Protein AF-A0A3M0CW73-F1 (afdb_monomer)

Organism: NCBI:txid660522

pLDDT: mean 91.77, std 7.09, range [57.19, 98.19]

InterPro domains:
  IPR001763 Rhodanese-like domain [PF00581] (6-103)
  IPR001763 Rhodanese-like domain [PS50206] (16-111)
  IPR001763 Rhodanese-like domain [SM00450] (4-108)
  IPR036873 Rhodanese-like domain superfamily [G3DSA:3.40.250.10] (1-110)
  IPR036873 Rhodanese-like domain superfamily [SSF52821] (3-107)
  IPR050229 Thiosulfate sulfurtransferase GlpE [PTHR43031] (3-105)

Nearest PDB structures (foldseek):
  3gk5-assembly1_A  TM=8.693E-01  e=4.507E-06  Thermoplasma volcanium GSS1
  3ict-assembly1_A  TM=8.781E-01  e=1.768E-05  Bacillus anthracis str. Ames
  8a56-assembly1_A  TM=8.829E-01  e=4.397E-05  Enterococcus faecalis
  8a56-assembly1_B  TM=8.706E-01  e=4.120E-05  Enterococcus faecalis
  2hhg-assembly1_A  TM=7.522E-01  e=2.448E-05  Rhodopseudomonas palustris CGA009

Secondary structure (DSSP, 8-state):
--EE-HHHHHHHHHHSSSSEEEEE-S-HHHHHHS--TT-EE---HHHHHH-GGGGGGGGSSS-TTSEEEEE-SSSHHHHHHHHHHHHTT--EEEETTHHHHHTT--EEEEE---SSSEEEEEEEGGGTEEEEEEE---

Solvent-accessible surface area (backbone atoms only — not comparable to full-atom values): 7759 Å² total; per-residue (Å²): 135,63,65,40,53,40,64,57,52,58,48,45,73,71,73,46,96,67,55,65,42,40,39,31,28,39,51,64,68,58,45,74,75,58,66,66,90,88,49,46,78,50,68,41,44,68,38,50,72,75,43,51,83,66,39,54,76,80,64,66,90,62,73,76,90,28,44,33,35,21,26,22,65,62,23,61,70,15,41,58,53,24,53,54,40,40,77,73,70,40,52,50,24,21,29,42,42,10,49,61,32,33,47,68,33,74,44,75,44,81,49,93,68,98,59,91,53,47,42,35,37,38,36,25,74,48,68,77,43,76,48,75,48,80,47,62,96,124

Mean predicted aligned error: 4.64 Å

Radius of gyration: 17.72 Å; Cα contacts (8 Å, |Δi|>4): 264; chains: 1; bounding box: 47×28×56 Å

Foldseek 3Di:
DAEDALQRVVVCVVPPPDQEEEEEQDDPVVVVVDDQPRHDYQPCQVCLVPPLVVCLVSVPPDDQRHEYEYAYQQQPSSVSVQVSCVVVVHRYHYYHGGLVRLQPDKDKDWDDDDDQFTKIWIDSSSVRDIDIDTGHPD

Sequence (138 aa):
MSEIAPDELSRRLQTDGNDVLVLDIRHREDFENWHIPGSTNVDVYDRLVNEPATAKESLTELPKQKEIVTVCTEGVVSQTATDVLREMGYDAATLEDGMSGWSRVHRHAAVPVDIDGQLIQVARPGKGCLSHILVSDG

Structure (mmCIF, N/CA/C/O backbone):
data_AF-A0A3M0CW73-F1
#
_entry.id   AF-A0A3M0CW73-F1
#
loop_
_atom_site.group_PDB
_atom_site.id
_atom_site.type_symbol
_atom_site.label_atom_id
_atom_site.label_alt_id
_atom_site.label_comp_id
_atom_site.label_asym_id
_atom_site.label_entity_id
_atom_site.label_seq_id
_atom_site.pdbx_PDB_ins_code
_atom_site.Cartn_x
_atom_site.Cartn_y
_atom_site.Cartn_z
_atom_site.occupancy
_at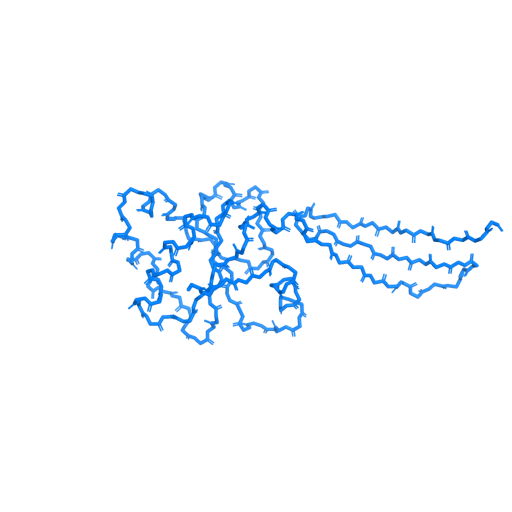om_site.B_iso_or_equiv
_atom_site.auth_seq_id
_atom_site.auth_comp_id
_atom_site.auth_asym_id
_atom_site.auth_atom_id
_atom_site.pdbx_PDB_model_num
ATOM 1 N N . MET A 1 1 ? -1.910 -15.218 10.810 1.00 59.09 1 MET A N 1
ATOM 2 C CA . MET A 1 1 ? -1.761 -13.840 10.308 1.00 59.09 1 MET A CA 1
ATOM 3 C C . MET A 1 1 ? -1.561 -13.949 8.808 1.00 59.09 1 MET A C 1
ATOM 5 O O . MET A 1 1 ? -0.655 -14.667 8.414 1.00 59.09 1 MET A O 1
ATOM 9 N N . SER A 1 2 ? -2.462 -13.399 7.988 1.00 87.00 2 SER A N 1
ATOM 10 C CA . SER A 1 2 ? -2.224 -13.314 6.537 1.00 87.00 2 SER A CA 1
ATOM 11 C C . SER A 1 2 ? -1.505 -11.997 6.225 1.00 87.00 2 SER A C 1
ATOM 13 O O . SER A 1 2 ? -1.923 -10.934 6.701 1.00 87.00 2 SER A O 1
ATOM 15 N N . GLU A 1 3 ? -0.397 -12.126 5.505 1.00 95.19 3 GLU A N 1
ATOM 16 C CA . GLU A 1 3 ? 0.468 -11.063 5.002 1.00 95.19 3 GLU A CA 1
ATOM 17 C C . GLU A 1 3 ? 0.552 -11.197 3.480 1.00 95.19 3 GLU A C 1
ATOM 19 O O . GLU A 1 3 ? 0.388 -12.293 2.935 1.00 95.19 3 GLU A O 1
ATOM 24 N N . ILE A 1 4 ? 0.808 -10.084 2.798 1.00 96.25 4 ILE A N 1
ATOM 25 C CA . ILE A 1 4 ? 1.035 -10.035 1.355 1.00 96.25 4 ILE A CA 1
ATOM 26 C C . ILE A 1 4 ? 2.405 -9.418 1.079 1.00 96.25 4 ILE A C 1
ATOM 28 O O . ILE A 1 4 ? 2.733 -8.348 1.593 1.00 96.25 4 ILE A O 1
ATOM 32 N N . ALA A 1 5 ? 3.201 -10.089 0.247 1.00 96.81 5 ALA A N 1
ATOM 33 C CA . ALA A 1 5 ? 4.510 -9.590 -0.156 1.00 96.81 5 ALA A CA 1
ATOM 34 C C . ALA A 1 5 ? 4.370 -8.345 -1.063 1.00 96.81 5 ALA A C 1
ATOM 36 O O . ALA A 1 5 ? 3.450 -8.290 -1.890 1.00 96.81 5 ALA A O 1
ATOM 37 N N . PRO A 1 6 ? 5.300 -7.372 -1.0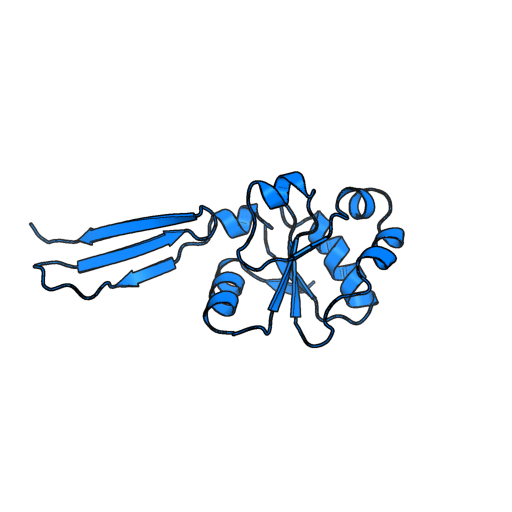17 1.00 96.19 6 PRO A N 1
ATOM 38 C CA . PRO A 1 6 ? 5.221 -6.166 -1.844 1.00 96.19 6 PRO A CA 1
ATOM 39 C C . PRO A 1 6 ? 5.166 -6.431 -3.353 1.00 96.19 6 PRO A C 1
ATOM 41 O O . PRO A 1 6 ? 4.418 -5.766 -4.073 1.00 96.19 6 PRO A O 1
ATOM 44 N N . ASP A 1 7 ? 5.910 -7.426 -3.838 1.00 93.75 7 ASP A N 1
ATOM 45 C CA . ASP A 1 7 ? 5.905 -7.800 -5.256 1.00 93.75 7 ASP A CA 1
ATOM 46 C C . ASP A 1 7 ? 4.592 -8.472 -5.684 1.00 93.75 7 ASP A C 1
ATOM 48 O O . ASP A 1 7 ? 4.161 -8.314 -6.828 1.00 93.75 7 ASP A O 1
ATOM 52 N N . GLU A 1 8 ? 3.931 -9.190 -4.770 1.00 94.19 8 GLU A N 1
ATOM 53 C CA . GLU A 1 8 ? 2.600 -9.761 -4.997 1.00 94.19 8 GLU A CA 1
ATOM 54 C C . GLU A 1 8 ? 1.555 -8.649 -5.104 1.00 94.19 8 GLU A C 1
ATOM 56 O O . GLU A 1 8 ? 0.838 -8.578 -6.104 1.00 94.19 8 GLU A O 1
ATOM 61 N N . LEU A 1 9 ? 1.530 -7.724 -4.136 1.00 94.50 9 LEU A N 1
ATOM 62 C CA . LEU A 1 9 ? 0.633 -6.567 -4.170 1.00 94.50 9 LEU A CA 1
ATOM 63 C C . LEU A 1 9 ? 0.846 -5.737 -5.445 1.00 94.50 9 LEU A C 1
ATOM 65 O O . LEU A 1 9 ? -0.109 -5.377 -6.129 1.00 94.50 9 LEU A O 1
ATOM 69 N N . SER A 1 10 ? 2.104 -5.473 -5.807 1.00 93.00 10 SER A N 1
ATOM 70 C CA . SER A 1 10 ? 2.469 -4.740 -7.026 1.00 93.00 10 SER A CA 1
ATOM 71 C C . SER A 1 10 ? 1.944 -5.401 -8.302 1.00 93.00 10 SER A C 1
ATOM 73 O O . SER A 1 10 ? 1.584 -4.706 -9.259 1.00 93.00 10 SER A O 1
ATOM 75 N N . ARG A 1 11 ? 1.897 -6.738 -8.338 1.00 90.75 11 ARG A N 1
ATOM 76 C CA . ARG A 1 11 ? 1.348 -7.491 -9.469 1.00 90.75 11 ARG A CA 1
ATOM 77 C C . ARG A 1 11 ? -0.171 -7.380 -9.520 1.00 90.75 11 ARG A C 1
ATOM 79 O O . ARG A 1 11 ? -0.686 -7.007 -10.570 1.00 90.75 11 ARG A O 1
ATOM 86 N N . ARG A 1 12 ? -0.856 -7.599 -8.392 1.00 91.06 12 ARG A N 1
ATOM 87 C CA . ARG A 1 12 ? -2.322 -7.475 -8.296 1.00 91.06 12 ARG A CA 1
ATOM 88 C C . ARG A 1 12 ? -2.805 -6.084 -8.691 1.00 91.06 12 ARG A C 1
ATOM 90 O O . ARG A 1 12 ? -3.712 -5.961 -9.498 1.00 91.06 12 ARG A O 1
ATOM 97 N N . LEU A 1 13 ? -2.124 -5.027 -8.242 1.00 90.00 13 LEU A N 1
ATOM 98 C CA . LEU A 1 13 ? -2.457 -3.646 -8.622 1.00 90.00 13 LEU A CA 1
ATOM 99 C C . LEU A 1 13 ? -2.287 -3.346 -10.127 1.00 90.00 13 LEU A C 1
ATOM 101 O O . LEU A 1 13 ? -2.763 -2.315 -10.596 1.00 90.00 13 LEU A O 1
ATOM 105 N N . GLN A 1 14 ? -1.592 -4.199 -10.890 1.00 85.19 14 GLN A N 1
ATOM 106 C CA . GLN A 1 14 ? -1.466 -4.067 -12.348 1.00 85.19 14 GLN A CA 1
ATOM 107 C C . GLN A 1 14 ? -2.469 -4.913 -13.126 1.00 85.19 14 GLN A C 1
ATOM 109 O O . GLN A 1 14 ? -2.878 -4.502 -14.210 1.00 85.19 14 GLN A O 1
ATOM 114 N N . THR A 1 15 ? -2.798 -6.105 -12.628 1.00 79.31 15 THR A N 1
ATOM 115 C CA . THR A 1 15 ? -3.645 -7.070 -13.341 1.00 79.31 15 THR A CA 1
ATOM 116 C C . THR A 1 15 ? -5.108 -6.961 -12.945 1.00 79.31 15 THR A C 1
ATOM 118 O O . THR A 1 15 ? -5.983 -7.120 -13.796 1.00 79.31 15 THR A O 1
ATOM 121 N N . ASP A 1 16 ? -5.371 -6.651 -11.678 1.00 64.94 16 ASP A N 1
ATOM 122 C CA . ASP A 1 16 ? -6.688 -6.781 -11.076 1.00 64.94 16 ASP A CA 1
ATOM 123 C C . ASP A 1 16 ? -7.295 -5.387 -10.960 1.00 64.94 16 ASP A C 1
ATOM 125 O O . ASP A 1 16 ? -6.963 -4.575 -10.094 1.00 64.94 16 ASP A O 1
ATOM 129 N N . GLY A 1 17 ? -8.180 -5.081 -11.906 1.00 57.19 17 GLY A N 1
ATOM 130 C CA . GLY A 1 17 ? -8.806 -3.775 -12.074 1.00 57.19 17 GLY A CA 1
ATOM 131 C C . GLY A 1 17 ? -9.874 -3.440 -11.032 1.00 57.19 17 GLY A C 1
ATOM 132 O O . GLY A 1 17 ? -10.946 -3.016 -11.458 1.00 57.19 17 GLY A O 1
ATOM 133 N N . ASN A 1 18 ? -9.585 -3.626 -9.730 1.00 65.06 18 ASN A N 1
ATOM 134 C CA . ASN A 1 18 ? -10.235 -3.055 -8.527 1.00 65.06 18 ASN A CA 1
ATOM 135 C C . ASN A 1 18 ? -10.462 -4.025 -7.344 1.00 65.06 18 ASN A C 1
ATOM 137 O O . ASN A 1 18 ? -11.120 -3.609 -6.390 1.00 65.06 18 ASN A O 1
ATOM 141 N N . ASP A 1 19 ? -9.942 -5.254 -7.335 1.00 84.94 19 ASP A N 1
ATOM 142 C CA . ASP A 1 19 ? -10.310 -6.246 -6.298 1.00 84.94 19 ASP A CA 1
ATOM 143 C C . ASP A 1 19 ? -9.594 -6.070 -4.947 1.00 84.94 19 ASP A C 1
ATOM 145 O O . ASP A 1 19 ? -10.042 -6.599 -3.929 1.00 84.94 19 ASP A O 1
ATOM 149 N N . VAL A 1 20 ? -8.528 -5.266 -4.914 1.00 92.12 20 VAL A N 1
ATOM 150 C CA . VAL A 1 20 ? -7.776 -4.946 -3.694 1.00 92.12 20 VAL A CA 1
ATOM 151 C C . VAL A 1 20 ? -7.977 -3.479 -3.319 1.00 92.12 20 VAL A C 1
ATOM 153 O O . VAL A 1 20 ? -7.888 -2.587 -4.166 1.00 92.12 20 VAL A O 1
ATOM 156 N N . LEU A 1 21 ? -8.223 -3.216 -2.036 1.00 94.44 21 LEU A N 1
ATOM 157 C CA . LEU A 1 21 ? -8.136 -1.887 -1.437 1.00 94.44 21 LEU A CA 1
ATOM 158 C C . LEU A 1 21 ? -6.862 -1.798 -0.598 1.00 94.44 21 LEU A C 1
ATOM 160 O O . LEU A 1 21 ? -6.730 -2.496 0.400 1.00 94.44 21 LEU A O 1
ATOM 164 N N . VAL A 1 22 ? -5.956 -0.888 -0.948 1.00 96.44 22 VAL A N 1
ATOM 165 C CA . VAL A 1 22 ? -4.803 -0.576 -0.096 1.00 96.44 22 VAL A CA 1
ATOM 166 C C . VAL A 1 22 ? -5.196 0.519 0.892 1.00 96.44 22 VAL A C 1
ATOM 168 O O . VAL A 1 22 ? -5.516 1.635 0.479 1.00 96.44 22 VAL A O 1
ATOM 171 N N . LEU A 1 23 ? -5.176 0.203 2.185 1.00 97.38 23 LEU A N 1
ATOM 172 C CA . LEU A 1 23 ? -5.533 1.102 3.279 1.00 97.38 23 LEU A CA 1
ATOM 173 C C . LEU A 1 23 ? -4.274 1.560 4.025 1.00 97.38 23 LEU A C 1
ATOM 175 O O . LEU A 1 23 ? -3.695 0.807 4.809 1.00 97.38 23 LEU A O 1
ATOM 179 N N . ASP A 1 24 ? -3.855 2.800 3.790 1.00 98.12 24 ASP A N 1
ATOM 180 C CA . ASP A 1 24 ? -2.712 3.403 4.473 1.00 98.12 24 ASP A CA 1
ATOM 181 C C . ASP A 1 24 ? -3.160 4.052 5.780 1.00 98.12 24 ASP A C 1
ATOM 183 O O . ASP A 1 24 ? -3.922 5.021 5.775 1.00 98.12 24 ASP A O 1
ATOM 187 N N . ILE A 1 25 ? -2.694 3.495 6.897 1.00 97.56 25 ILE A N 1
ATOM 188 C CA . ILE A 1 25 ? -3.088 3.928 8.240 1.00 97.56 25 ILE A CA 1
ATOM 189 C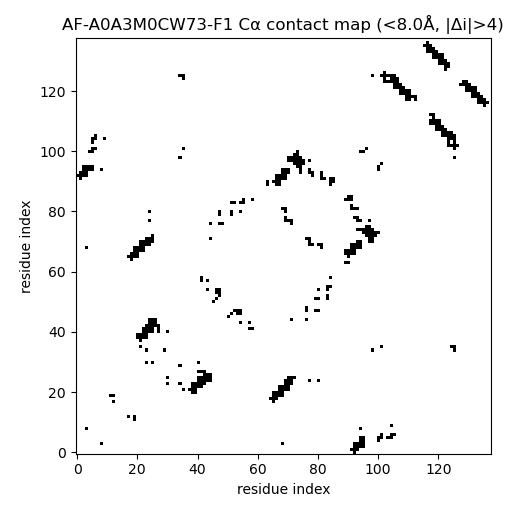 C . ILE A 1 25 ? -2.159 4.986 8.842 1.00 97.56 25 ILE A C 1
ATOM 191 O O . ILE A 1 25 ? -2.381 5.397 9.981 1.00 97.56 25 ILE A O 1
ATOM 195 N N . ARG A 1 26 ? -1.090 5.372 8.128 1.00 98.00 26 ARG A N 1
ATOM 196 C CA . ARG A 1 26 ? -0.117 6.366 8.601 1.00 98.00 26 ARG A CA 1
ATOM 197 C C . ARG A 1 26 ? -0.745 7.749 8.700 1.00 98.00 26 ARG A C 1
ATOM 199 O O . ARG A 1 26 ? -1.835 8.004 8.176 1.00 98.00 26 ARG A O 1
ATOM 206 N N . HIS A 1 27 ? 0.010 8.651 9.319 1.00 97.75 27 HIS A N 1
ATOM 207 C CA . HIS A 1 27 ? -0.330 10.058 9.344 1.00 97.75 27 HIS A CA 1
ATOM 208 C C . HIS A 1 27 ? -0.571 10.606 7.943 1.00 97.75 27 HIS A C 1
ATOM 210 O O . HIS A 1 27 ? 0.136 10.260 6.991 1.00 97.75 27 HIS A O 1
ATOM 216 N N . ARG A 1 28 ? -1.551 11.504 7.826 1.00 97.25 28 ARG A N 1
ATOM 217 C CA . ARG A 1 28 ? -1.881 12.150 6.549 1.00 97.25 28 ARG A CA 1
ATOM 218 C C . ARG A 1 28 ? -0.659 12.785 5.880 1.00 97.25 28 ARG A C 1
ATOM 220 O O . ARG A 1 28 ? -0.507 12.660 4.671 1.00 97.25 28 ARG A O 1
ATOM 227 N N . GLU A 1 29 ? 0.221 13.413 6.655 1.00 97.38 29 GLU A N 1
ATOM 228 C CA . GLU A 1 29 ? 1.453 14.024 6.142 1.00 97.38 29 GLU A CA 1
ATOM 229 C C . GLU A 1 29 ? 2.383 12.986 5.489 1.00 97.38 29 GLU A C 1
ATOM 231 O O . GLU A 1 29 ? 2.864 13.191 4.375 1.00 97.38 29 GLU A O 1
ATOM 236 N N . ASP A 1 30 ? 2.581 11.828 6.126 1.00 96.88 30 ASP A N 1
ATOM 237 C CA . ASP A 1 30 ? 3.401 10.741 5.579 1.00 96.88 30 ASP A CA 1
ATOM 238 C C . ASP A 1 30 ? 2.813 10.170 4.285 1.00 96.88 30 ASP A C 1
ATOM 240 O O . ASP A 1 30 ? 3.551 9.812 3.361 1.00 96.88 30 ASP A O 1
ATOM 244 N N . PHE A 1 31 ? 1.484 10.079 4.220 1.00 97.12 31 PHE A N 1
ATOM 245 C CA . PHE A 1 31 ? 0.763 9.648 3.030 1.00 97.12 31 PHE A CA 1
ATOM 246 C C . PHE A 1 31 ? 0.896 10.656 1.882 1.00 97.12 31 PHE A C 1
ATOM 248 O O . PHE A 1 31 ? 1.199 10.274 0.750 1.00 97.12 31 PHE A O 1
ATOM 255 N N . GLU A 1 32 ? 0.689 11.943 2.162 1.00 95.81 32 GLU A N 1
ATOM 256 C CA . GLU A 1 32 ? 0.781 13.025 1.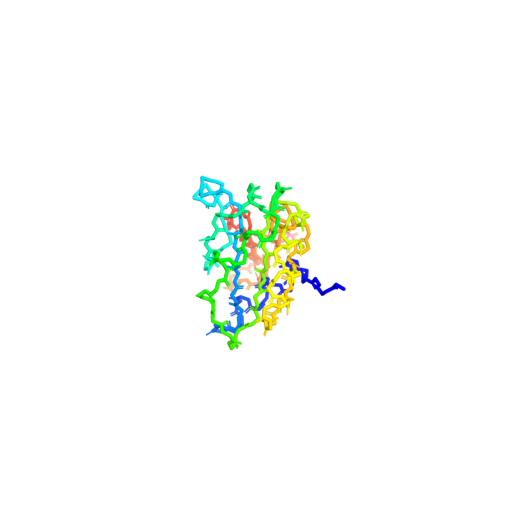176 1.00 95.81 32 GLU A CA 1
ATOM 257 C C . GLU A 1 32 ? 2.198 13.163 0.615 1.00 95.81 32 GLU A C 1
ATOM 259 O O . GLU A 1 32 ? 2.363 13.375 -0.587 1.00 95.81 32 GLU A O 1
ATOM 264 N N . ASN A 1 33 ? 3.214 12.953 1.455 1.00 94.31 33 ASN A N 1
ATOM 265 C CA . ASN A 1 33 ? 4.608 12.932 1.030 1.00 94.31 33 ASN A CA 1
ATOM 266 C C . ASN A 1 33 ? 4.891 11.796 0.036 1.00 94.31 33 ASN A C 1
ATOM 268 O O . ASN A 1 33 ? 5.541 12.018 -0.988 1.00 94.31 33 ASN A O 1
ATOM 272 N N . TRP A 1 34 ? 4.432 10.574 0.331 1.00 94.19 34 TRP A N 1
ATOM 273 C CA . TRP A 1 34 ? 4.589 9.422 -0.557 1.00 94.19 34 TRP A CA 1
ATOM 274 C C . TRP A 1 34 ? 3.706 8.239 -0.130 1.00 94.19 34 TRP A C 1
ATOM 276 O O . TRP A 1 34 ? 3.747 7.791 1.017 1.00 94.19 34 TRP A O 1
ATOM 286 N N . HIS A 1 35 ? 2.964 7.671 -1.083 1.00 95.81 35 HIS A N 1
ATOM 287 C CA . HIS A 1 35 ? 2.051 6.548 -0.862 1.00 95.81 35 HIS A CA 1
ATOM 288 C C . HIS A 1 35 ? 2.034 5.566 -2.044 1.00 95.81 35 HIS A C 1
ATOM 290 O O . HIS A 1 35 ? 2.586 5.818 -3.120 1.00 95.81 35 HIS A O 1
ATOM 296 N N . ILE A 1 36 ? 1.402 4.410 -1.827 1.00 95.19 36 ILE A N 1
ATOM 297 C CA . ILE A 1 36 ? 1.126 3.415 -2.869 1.00 95.19 36 ILE A CA 1
ATOM 298 C C . ILE A 1 36 ? 0.073 3.988 -3.832 1.00 95.19 36 ILE A C 1
ATOM 300 O O . ILE A 1 36 ? -0.997 4.376 -3.376 1.00 95.19 36 ILE A O 1
ATOM 304 N N . PRO A 1 37 ? 0.306 4.040 -5.156 1.00 90.62 37 PRO A N 1
ATOM 305 C CA . PRO A 1 37 ? -0.687 4.572 -6.087 1.00 90.62 37 PRO A CA 1
ATOM 306 C C . PRO A 1 37 ? -2.048 3.872 -5.963 1.00 90.62 37 PRO A C 1
ATOM 308 O O . PRO A 1 37 ? -2.121 2.646 -6.015 1.00 90.62 37 PRO A O 1
ATOM 311 N N . GLY A 1 38 ? -3.118 4.658 -5.818 1.00 90.62 38 GLY A N 1
ATOM 312 C CA . GLY A 1 38 ? -4.484 4.147 -5.660 1.00 90.62 38 GLY A CA 1
ATOM 313 C C . GLY A 1 38 ? -4.858 3.718 -4.236 1.00 90.62 38 GLY A C 1
ATOM 314 O O . GLY A 1 38 ? -5.974 3.239 -4.037 1.00 90.62 38 GLY A O 1
ATOM 315 N N . SER A 1 39 ? -3.974 3.889 -3.245 1.00 94.69 39 SER A N 1
ATOM 316 C CA . SER A 1 39 ? -4.322 3.644 -1.844 1.00 94.69 39 SER A CA 1
ATOM 317 C C . SER A 1 39 ? -5.228 4.733 -1.264 1.00 94.69 39 SER A C 1
ATOM 319 O O . SER A 1 39 ? -5.288 5.865 -1.745 1.00 94.69 39 SER A O 1
ATOM 321 N N . THR A 1 40 ? -5.958 4.371 -0.212 1.00 95.31 40 THR A N 1
ATOM 322 C CA . THR A 1 40 ? -6.799 5.276 0.578 1.00 95.31 40 THR A CA 1
ATOM 323 C C . THR A 1 40 ? -6.158 5.484 1.942 1.00 95.31 40 THR A C 1
ATOM 325 O O . THR A 1 40 ? -5.797 4.510 2.600 1.00 95.31 40 THR A O 1
ATOM 328 N N . ASN A 1 41 ? -6.033 6.738 2.379 1.00 97.19 41 ASN A N 1
ATOM 329 C CA . ASN A 1 41 ? -5.543 7.053 3.718 1.00 97.19 41 ASN A CA 1
ATOM 330 C C . ASN A 1 41 ? -6.684 7.134 4.730 1.00 97.19 41 ASN A C 1
ATOM 332 O O . ASN A 1 41 ? -7.639 7.888 4.535 1.00 97.19 41 ASN A O 1
ATOM 336 N N . VAL A 1 42 ? -6.530 6.413 5.835 1.00 96.06 42 VAL A N 1
ATOM 337 C CA . VAL A 1 42 ? -7.340 6.566 7.043 1.00 96.06 42 VAL A CA 1
ATOM 338 C C . VAL A 1 42 ? -6.370 6.712 8.204 1.00 96.06 42 VAL A C 1
ATOM 340 O O . VAL A 1 42 ? -5.852 5.726 8.711 1.00 96.06 42 VAL A O 1
ATOM 343 N N . ASP A 1 43 ? -6.096 7.953 8.595 1.00 95.56 43 ASP A N 1
ATOM 344 C CA . ASP A 1 43 ? -5.146 8.268 9.663 1.00 95.56 43 ASP A CA 1
ATOM 345 C C . ASP A 1 43 ? -5.679 7.794 11.024 1.00 95.56 43 ASP A C 1
ATOM 347 O O . ASP A 1 43 ? -6.527 8.430 11.658 1.00 95.56 43 ASP A O 1
ATOM 351 N N . VAL A 1 44 ? -5.212 6.618 11.440 1.00 95.25 44 VAL A N 1
ATOM 352 C CA . VAL A 1 44 ? -5.539 5.988 12.727 1.00 95.25 44 VAL A CA 1
ATOM 353 C C . VAL A 1 44 ? -4.287 5.495 13.448 1.00 95.25 44 VAL A C 1
ATOM 355 O O . VAL A 1 44 ? -4.409 4.756 14.423 1.00 95.25 44 VAL A O 1
ATOM 358 N N . TYR A 1 45 ? -3.093 5.897 12.998 1.00 94.12 45 TYR A N 1
ATOM 359 C CA . TYR A 1 45 ? -1.816 5.393 13.506 1.00 94.12 45 TYR A CA 1
ATOM 360 C C . TYR A 1 45 ? -1.708 5.528 15.030 1.00 94.12 45 TYR A C 1
ATOM 362 O O . TYR A 1 45 ? -1.579 4.525 15.732 1.00 94.12 45 TYR A O 1
ATOM 370 N N . ASP A 1 46 ? -1.877 6.743 15.558 1.00 93.12 46 ASP A N 1
ATOM 371 C CA . ASP A 1 46 ? -1.792 6.996 17.001 1.00 93.12 46 ASP A CA 1
ATOM 372 C C . ASP A 1 46 ? -2.876 6.261 17.787 1.00 93.12 46 ASP A C 1
ATOM 374 O O . ASP A 1 46 ? -2.625 5.771 18.888 1.00 93.12 46 ASP A O 1
ATOM 378 N N . ARG A 1 47 ? -4.087 6.147 17.230 1.00 92.31 47 ARG A N 1
ATOM 379 C CA . ARG A 1 47 ? -5.179 5.406 17.876 1.00 92.31 47 ARG A CA 1
ATOM 380 C C . ARG A 1 47 ? -4.851 3.924 17.962 1.00 92.31 47 ARG A C 1
ATOM 382 O O . ARG A 1 47 ? -5.072 3.320 18.999 1.00 92.31 47 ARG A O 1
ATOM 389 N N . LEU A 1 48 ? -4.288 3.340 16.909 1.00 91.50 48 LEU A N 1
ATOM 390 C CA . LEU A 1 48 ? -3.878 1.938 16.898 1.00 91.50 48 LEU A CA 1
ATOM 391 C C . LEU A 1 48 ? -2.676 1.659 17.804 1.00 91.50 48 LEU A C 1
ATOM 393 O O . LEU A 1 48 ? -2.560 0.548 18.307 1.00 91.50 48 LEU A O 1
ATOM 397 N N . VAL A 1 49 ? -1.796 2.638 18.025 1.00 91.69 49 VAL A N 1
ATOM 398 C CA . VAL A 1 49 ? -0.669 2.503 18.961 1.00 91.69 49 VAL A CA 1
ATOM 399 C C . VAL A 1 49 ? -1.132 2.612 20.414 1.00 91.69 49 VAL A C 1
ATOM 401 O O . VAL A 1 49 ? -0.702 1.824 21.252 1.00 91.69 49 VAL A O 1
ATOM 404 N N . ASN A 1 50 ? -2.004 3.576 20.719 1.00 90.94 50 ASN A N 1
ATOM 405 C CA . ASN A 1 50 ? -2.365 3.903 22.100 1.00 90.94 50 ASN A CA 1
ATOM 406 C C . ASN A 1 50 ? -3.638 3.185 22.578 1.00 90.94 50 ASN A C 1
ATOM 408 O O . ASN A 1 50 ? -3.682 2.684 23.699 1.00 90.94 50 ASN A O 1
ATOM 412 N N . GLU A 1 51 ? -4.679 3.130 21.742 1.00 88.88 51 GLU A N 1
ATOM 413 C CA . GLU A 1 51 ? -6.024 2.657 22.102 1.00 88.88 51 GLU A CA 1
ATOM 414 C C . GLU A 1 51 ? -6.718 1.897 20.942 1.00 88.88 51 GLU A C 1
ATOM 416 O O . GLU A 1 51 ? -7.744 2.356 20.422 1.00 88.88 51 GLU A O 1
ATOM 421 N N . PRO A 1 52 ? -6.217 0.709 20.534 1.00 81.94 52 PRO A N 1
ATOM 422 C CA . PRO A 1 52 ? -6.686 -0.009 19.340 1.00 81.94 52 PRO A CA 1
ATOM 423 C C . PRO A 1 52 ? -8.202 -0.234 19.265 1.00 81.94 52 PRO A C 1
ATOM 425 O O . PRO A 1 52 ? -8.788 -0.219 18.184 1.00 81.94 52 PRO A O 1
ATOM 428 N N . ALA A 1 53 ? -8.857 -0.417 20.416 1.00 79.56 53 ALA A N 1
ATOM 429 C CA . ALA A 1 53 ? -10.297 -0.647 20.498 1.00 79.56 53 ALA A CA 1
ATOM 430 C C . ALA A 1 53 ? -11.129 0.512 19.914 1.00 79.56 53 ALA A C 1
ATOM 432 O O . ALA A 1 53 ? -12.221 0.278 19.398 1.00 79.56 53 ALA A O 1
ATOM 433 N N . THR A 1 54 ? -10.602 1.738 19.956 1.00 83.12 54 THR A N 1
ATOM 434 C CA . THR A 1 54 ? -11.268 2.952 19.454 1.00 83.12 54 THR A CA 1
ATOM 435 C C . THR A 1 54 ? -11.123 3.127 17.941 1.00 83.12 54 THR A C 1
ATOM 437 O O . THR A 1 54 ? -11.919 3.822 17.313 1.00 83.12 54 THR A O 1
ATOM 440 N N . ALA A 1 55 ? -10.150 2.453 17.314 1.00 81.56 55 ALA A N 1
ATOM 441 C CA . ALA A 1 55 ? -9.903 2.563 15.877 1.00 81.56 55 ALA A CA 1
ATOM 442 C C . ALA A 1 55 ? -11.037 1.960 15.028 1.00 81.56 55 ALA A C 1
ATOM 444 O O . ALA A 1 55 ? -11.204 2.346 13.872 1.00 81.56 55 ALA A O 1
ATOM 445 N N . LYS A 1 56 ? -11.856 1.069 15.613 1.00 85.50 56 LYS A N 1
ATOM 446 C CA . LYS A 1 56 ? -13.004 0.425 14.953 1.00 85.50 56 LYS A CA 1
ATOM 447 C C . LYS A 1 56 ? -13.926 1.432 14.279 1.00 85.50 56 LYS A C 1
ATOM 449 O O . LYS A 1 56 ? -14.304 1.215 13.135 1.00 85.50 56 LYS A O 1
ATOM 454 N N . GLU A 1 57 ? -14.238 2.541 14.950 1.00 85.38 57 GLU A N 1
ATOM 455 C CA . GLU A 1 57 ? -15.160 3.567 14.441 1.00 85.38 57 GLU A CA 1
ATOM 456 C C . GLU A 1 57 ? -14.675 4.172 13.120 1.00 85.38 57 GLU A C 1
ATOM 458 O O . GLU A 1 57 ? -15.464 4.391 12.204 1.00 85.38 57 GLU A O 1
ATOM 463 N N . SER A 1 58 ? -13.359 4.359 12.990 1.00 86.00 58 SER A N 1
ATOM 464 C CA . SER A 1 58 ? -12.724 4.935 11.799 1.00 86.00 58 SER A CA 1
ATOM 465 C C . SER A 1 58 ? -12.580 3.941 10.639 1.00 86.00 58 SER A C 1
ATOM 467 O O . SER A 1 58 ? -12.290 4.350 9.521 1.00 86.00 58 SER A O 1
ATOM 469 N N . LEU A 1 59 ? -12.794 2.644 10.887 1.00 87.12 59 LEU A N 1
ATOM 470 C CA . LEU A 1 59 ? -12.623 1.552 9.921 1.00 87.12 59 LEU A CA 1
ATOM 471 C C . LEU A 1 59 ? -13.967 0.959 9.443 1.00 87.12 59 LEU A C 1
ATOM 473 O O . LEU A 1 59 ? -14.013 -0.129 8.869 1.00 87.12 59 LEU A O 1
ATOM 477 N N . THR A 1 60 ? -15.086 1.642 9.703 1.00 82.31 60 THR A N 1
ATOM 478 C CA . THR A 1 60 ? -16.438 1.107 9.458 1.00 82.31 60 THR A CA 1
ATOM 479 C C . THR A 1 60 ? -16.947 1.266 8.023 1.00 82.31 60 THR A C 1
ATOM 481 O O . THR A 1 60 ? -17.753 0.444 7.589 1.00 82.31 60 THR A O 1
ATOM 484 N N . GLU A 1 61 ? -16.473 2.257 7.267 1.00 83.25 61 GLU A N 1
ATOM 485 C CA . GLU A 1 61 ? -17.003 2.622 5.939 1.00 83.25 61 GLU A CA 1
ATOM 486 C C . GLU A 1 61 ? -16.159 2.075 4.774 1.00 83.25 61 GLU A C 1
ATOM 488 O O . GLU A 1 61 ? -15.914 2.754 3.777 1.00 83.25 61 GLU A O 1
ATOM 493 N N . LEU A 1 62 ? -15.685 0.833 4.896 1.00 89.12 62 LEU A N 1
ATOM 494 C CA . LEU A 1 62 ? -14.824 0.203 3.895 1.00 89.12 62 LEU A CA 1
ATOM 495 C C . LEU A 1 62 ? -15.622 -0.763 2.995 1.00 89.12 62 LEU A C 1
ATOM 497 O O . LEU A 1 62 ? -16.604 -1.373 3.431 1.00 89.12 62 LEU A O 1
ATOM 501 N N . PRO A 1 63 ? -15.233 -0.923 1.718 1.00 86.56 63 PRO A N 1
ATOM 502 C CA . PRO A 1 63 ? -15.895 -1.846 0.803 1.00 86.56 63 PRO A CA 1
ATOM 503 C C . PRO A 1 63 ? -15.707 -3.297 1.264 1.00 86.56 63 PRO A C 1
ATOM 505 O O . PRO A 1 63 ? -14.588 -3.786 1.369 1.00 86.56 63 PRO A O 1
ATOM 508 N N . LYS A 1 64 ? -16.815 -4.011 1.490 1.00 83.06 64 LYS A N 1
ATOM 509 C CA . LYS A 1 64 ? -16.799 -5.399 1.991 1.00 83.06 64 LYS A CA 1
ATOM 510 C C . LYS A 1 64 ? -16.475 -6.460 0.939 1.00 83.06 64 LYS A C 1
ATOM 512 O O . LYS A 1 64 ? -16.225 -7.600 1.303 1.00 83.06 64 LYS A O 1
ATOM 517 N N . GLN A 1 65 ? -16.542 -6.122 -0.349 1.00 84.44 65 GLN A N 1
ATOM 518 C CA . GLN A 1 65 ? -16.312 -7.073 -1.446 1.00 84.44 65 GLN A CA 1
ATOM 519 C C . GLN A 1 65 ? -14.848 -7.136 -1.904 1.00 84.44 65 GLN A C 1
ATOM 521 O O . GLN A 1 65 ? -14.549 -7.891 -2.822 1.00 84.44 65 GLN A O 1
ATOM 526 N N . LYS A 1 66 ? -13.962 -6.331 -1.308 1.00 88.94 66 LYS A N 1
ATOM 527 C CA . LYS A 1 66 ? -12.547 -6.245 -1.677 1.00 88.94 66 LYS A CA 1
ATOM 528 C C . LYS A 1 66 ? -11.675 -6.790 -0.556 1.00 88.94 66 LYS A C 1
ATOM 530 O O . LYS A 1 66 ? -11.994 -6.576 0.613 1.00 88.94 66 LYS A O 1
ATOM 535 N N . GLU A 1 67 ? -10.562 -7.417 -0.919 1.00 93.81 67 GLU A N 1
ATOM 536 C CA . GLU A 1 67 ? -9.486 -7.696 0.036 1.00 93.81 67 GLU A CA 1
ATOM 537 C C . GLU A 1 67 ? -8.860 -6.358 0.459 1.00 93.81 67 GLU A C 1
ATOM 539 O O . GLU A 1 67 ? -8.530 -5.519 -0.386 1.00 93.81 67 GLU A O 1
ATOM 544 N N . ILE A 1 68 ? -8.712 -6.134 1.764 1.00 95.94 68 ILE A N 1
ATOM 545 C CA . ILE A 1 68 ? -8.112 -4.917 2.313 1.00 95.94 68 ILE A CA 1
ATOM 546 C C . ILE A 1 68 ? -6.664 -5.197 2.697 1.00 95.94 68 ILE A C 1
ATOM 548 O O . ILE A 1 68 ? -6.388 -5.950 3.626 1.00 95.94 68 ILE A O 1
ATOM 552 N N . VAL A 1 69 ? -5.726 -4.539 2.029 1.00 97.44 69 VAL A N 1
ATOM 553 C CA . VAL A 1 69 ? -4.309 -4.598 2.382 1.00 97.44 69 VAL A CA 1
ATOM 554 C C . VAL A 1 69 ? -3.952 -3.373 3.208 1.00 97.44 69 VAL A C 1
ATOM 556 O O . VAL A 1 69 ? -3.905 -2.259 2.687 1.00 97.44 69 VAL A O 1
ATOM 559 N N . THR A 1 70 ? -3.708 -3.561 4.502 1.00 97.88 70 THR A N 1
ATOM 560 C CA . THR A 1 70 ? -3.308 -2.469 5.393 1.00 97.88 70 THR A CA 1
ATOM 561 C C . THR A 1 70 ? -1.813 -2.191 5.277 1.00 97.88 70 THR A C 1
ATOM 563 O O . THR A 1 70 ? -0.996 -3.101 5.099 1.00 97.88 70 THR A O 1
ATOM 566 N N . VAL A 1 71 ? -1.436 -0.920 5.395 1.00 98.00 71 VAL A N 1
ATOM 567 C CA . VAL A 1 71 ? -0.038 -0.497 5.330 1.00 98.00 71 VAL A CA 1
ATOM 568 C C . VAL A 1 71 ? 0.267 0.575 6.372 1.00 98.00 71 VAL A C 1
ATOM 570 O O . VAL A 1 71 ? -0.479 1.538 6.540 1.00 98.00 71 VAL A O 1
ATOM 573 N N . CYS A 1 72 ? 1.385 0.400 7.077 1.00 97.31 72 CYS A N 1
ATOM 574 C CA . CYS A 1 72 ? 2.064 1.463 7.812 1.00 97.31 72 CYS A CA 1
ATOM 575 C C . CYS A 1 72 ? 3.526 1.576 7.351 1.00 97.31 72 CYS A C 1
ATOM 577 O O . CYS A 1 72 ? 3.892 1.028 6.313 1.00 97.31 72 CYS A O 1
ATOM 579 N N . THR A 1 73 ? 4.380 2.280 8.096 1.00 96.75 73 THR A N 1
ATOM 580 C CA . THR A 1 73 ? 5.792 2.461 7.720 1.00 96.75 73 THR A CA 1
ATOM 581 C C . THR A 1 73 ? 6.542 1.129 7.624 1.00 96.75 73 THR A C 1
ATOM 583 O O . THR A 1 73 ? 7.123 0.844 6.583 1.00 96.75 73 THR A O 1
ATOM 586 N N . GLU A 1 74 ? 6.450 0.292 8.663 1.00 96.44 74 GLU A N 1
ATOM 587 C CA . GLU A 1 74 ? 7.233 -0.953 8.815 1.00 96.44 74 GLU A CA 1
ATOM 588 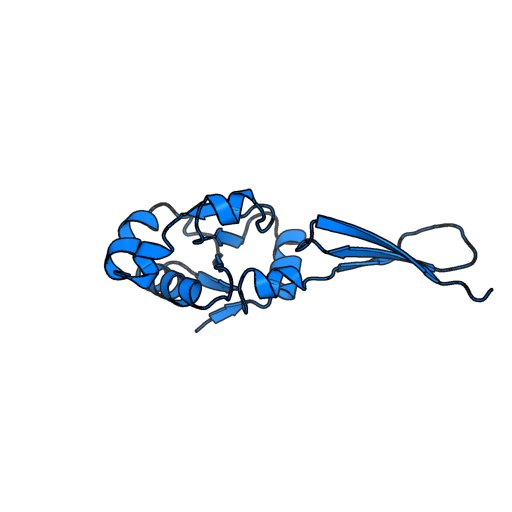C C . GLU A 1 74 ? 6.359 -2.218 8.909 1.00 96.44 74 GLU A C 1
ATOM 590 O O . GLU A 1 74 ? 6.816 -3.279 9.313 1.00 96.44 74 GLU A O 1
ATOM 595 N N . GLY A 1 75 ? 5.057 -2.117 8.635 1.00 93.75 75 GLY A N 1
ATOM 596 C CA . GLY A 1 75 ? 4.134 -3.256 8.715 1.00 93.75 75 GLY A CA 1
ATOM 597 C C . GLY A 1 75 ? 3.666 -3.628 10.132 1.00 93.75 75 GLY A C 1
ATOM 598 O O . GLY A 1 75 ? 2.719 -4.396 10.269 1.00 93.75 75 GLY A O 1
ATOM 599 N N . VAL A 1 76 ? 4.270 -3.079 11.193 1.00 94.62 76 VAL A N 1
ATOM 600 C CA . VAL A 1 76 ? 3.971 -3.453 12.592 1.00 94.62 76 VAL A CA 1
ATOM 601 C C . VAL A 1 76 ? 2.591 -2.966 13.046 1.00 94.62 76 VAL A C 1
ATOM 603 O O . VAL A 1 76 ? 1.737 -3.765 13.410 1.00 94.62 76 VAL A O 1
ATOM 606 N N . VAL A 1 77 ? 2.333 -1.657 12.995 1.00 95.50 77 VAL A N 1
ATOM 607 C CA . VAL A 1 77 ? 1.051 -1.081 13.463 1.00 95.50 77 VAL A CA 1
ATOM 608 C C . VAL A 1 77 ? -0.115 -1.489 12.557 1.00 95.50 77 VAL A C 1
ATOM 610 O O . VAL A 1 77 ? -1.243 -1.659 13.017 1.00 95.50 77 VAL A O 1
ATOM 613 N N . SER A 1 78 ? 0.148 -1.707 11.267 1.00 95.88 78 SER A N 1
ATOM 614 C CA . SER A 1 78 ? -0.865 -2.181 10.324 1.00 95.88 78 SER A CA 1
ATOM 615 C C . SER A 1 78 ? -1.344 -3.603 10.626 1.00 95.88 78 SER A C 1
ATOM 617 O O . SER A 1 78 ? -2.493 -3.901 10.323 1.00 95.88 78 SER A O 1
ATOM 619 N N . GLN A 1 79 ? -0.554 -4.450 11.303 1.00 95.81 79 GLN A N 1
ATOM 620 C CA . GLN A 1 79 ? -1.048 -5.751 11.785 1.00 95.81 79 GLN A CA 1
ATOM 621 C C . GLN A 1 79 ? -2.223 -5.583 12.749 1.00 95.81 79 GLN A C 1
ATOM 623 O O . GLN A 1 79 ? -3.253 -6.228 12.568 1.00 95.81 79 GLN A O 1
ATOM 628 N N . THR A 1 80 ? -2.128 -4.641 13.690 1.00 94.69 80 THR A N 1
ATOM 629 C CA . THR A 1 80 ? -3.235 -4.313 14.597 1.00 94.69 80 THR A CA 1
ATOM 630 C C . THR A 1 80 ? -4.473 -3.854 13.824 1.00 94.69 80 THR A C 1
ATOM 632 O O . THR A 1 80 ? -5.585 -4.278 14.130 1.00 94.69 80 THR A O 1
ATOM 635 N N . ALA A 1 81 ? -4.298 -3.025 12.788 1.00 94.69 81 ALA A N 1
ATOM 636 C CA . ALA A 1 81 ? -5.405 -2.599 11.929 1.00 94.69 81 ALA A CA 1
ATOM 637 C C . ALA A 1 81 ? -6.057 -3.784 11.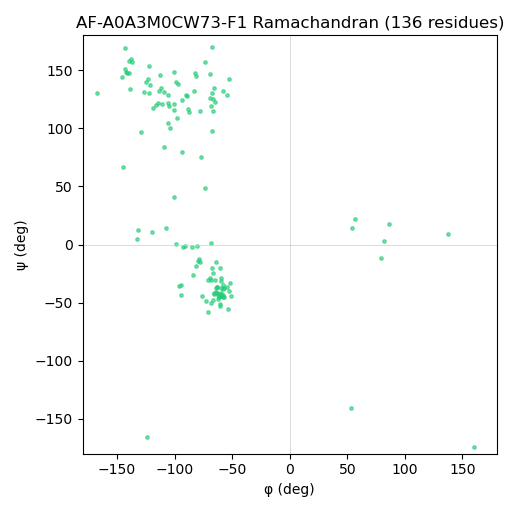199 1.00 94.69 81 ALA A C 1
ATOM 639 O O . ALA A 1 81 ? -7.281 -3.883 11.149 1.00 94.69 81 ALA A O 1
ATOM 640 N N . THR A 1 82 ? -5.244 -4.695 10.659 1.00 95.94 82 THR A N 1
ATOM 641 C CA . THR A 1 82 ? -5.703 -5.916 9.985 1.00 95.94 82 THR A CA 1
ATOM 642 C C . THR A 1 82 ? -6.527 -6.791 10.919 1.00 95.94 82 THR A C 1
ATOM 644 O O . THR A 1 82 ? -7.586 -7.275 10.523 1.00 95.94 82 THR A O 1
ATOM 647 N N . ASP A 1 83 ? -6.079 -6.984 12.158 1.00 94.31 83 ASP A N 1
ATOM 648 C CA . ASP A 1 83 ? -6.807 -7.796 13.132 1.00 94.31 83 ASP A CA 1
ATOM 649 C C . ASP A 1 83 ? -8.148 -7.151 13.501 1.00 94.31 83 ASP A C 1
ATOM 651 O O . ASP A 1 83 ? -9.179 -7.826 13.482 1.00 94.31 83 ASP A O 1
ATOM 655 N N . VAL A 1 84 ? -8.172 -5.829 13.706 1.00 92.81 84 VAL A N 1
ATOM 656 C CA . VAL A 1 84 ? -9.415 -5.072 13.922 1.00 92.81 84 VAL A CA 1
ATOM 657 C C . VAL A 1 84 ? -10.383 -5.230 12.742 1.00 92.81 84 VAL A C 1
ATOM 659 O O . VAL A 1 84 ? -11.568 -5.492 12.950 1.00 92.81 84 VAL A O 1
ATOM 662 N N . LEU A 1 85 ? -9.899 -5.121 11.503 1.00 93.75 85 LEU A N 1
ATOM 663 C CA . LEU A 1 85 ? -10.720 -5.300 10.301 1.00 93.75 85 LEU A CA 1
ATOM 664 C C . LEU A 1 85 ? -11.279 -6.725 10.187 1.00 93.75 85 LEU A C 1
ATOM 666 O O . LEU A 1 85 ? -12.459 -6.904 9.878 1.00 93.75 85 LEU A O 1
ATOM 670 N N . ARG A 1 86 ? -10.472 -7.746 10.489 1.00 93.25 86 ARG A N 1
ATOM 671 C CA . ARG A 1 86 ? -10.920 -9.147 10.484 1.00 93.25 86 ARG A CA 1
ATOM 672 C C . ARG A 1 86 ? -11.985 -9.412 11.544 1.00 93.25 86 ARG A C 1
ATOM 674 O O . ARG A 1 86 ? -12.971 -10.083 11.250 1.00 93.25 86 ARG A O 1
ATOM 681 N N . GLU A 1 87 ? -11.846 -8.846 12.743 1.00 92.25 87 GLU A N 1
ATOM 682 C CA . GLU A 1 87 ? -12.890 -8.909 13.779 1.00 92.25 87 GLU A CA 1
ATOM 683 C C . GLU A 1 87 ? -14.210 -8.273 13.319 1.00 92.25 87 GLU A C 1
ATOM 685 O O . GLU A 1 87 ? -15.289 -8.708 13.719 1.00 92.25 87 GLU A O 1
ATOM 690 N N . MET A 1 88 ? -14.134 -7.253 12.462 1.00 91.19 88 MET A N 1
ATOM 691 C CA . MET A 1 88 ? -15.293 -6.592 11.853 1.00 91.19 88 MET A CA 1
ATOM 692 C C . MET A 1 88 ? -15.867 -7.364 10.647 1.00 91.19 88 MET A C 1
ATOM 694 O O . MET A 1 88 ? -16.885 -6.952 10.082 1.00 91.19 88 MET A O 1
ATOM 698 N N . GLY A 1 89 ? -15.255 -8.493 10.273 1.00 92.25 89 GLY A N 1
ATOM 699 C CA . GLY A 1 89 ? -15.696 -9.372 9.192 1.00 92.25 89 GLY A CA 1
ATOM 700 C C . GLY A 1 89 ? -15.185 -8.987 7.803 1.00 92.25 89 GLY A C 1
ATOM 701 O O . GLY A 1 89 ? -15.770 -9.429 6.815 1.00 92.25 89 GLY A O 1
ATOM 702 N N . TYR A 1 90 ? -14.141 -8.159 7.710 1.00 94.06 90 TYR A N 1
ATOM 703 C CA . TYR A 1 90 ? -13.464 -7.877 6.443 1.00 94.06 90 TYR A CA 1
ATOM 704 C C . TYR A 1 90 ? -12.444 -8.965 6.103 1.00 94.06 90 TYR A C 1
ATOM 706 O O . TYR A 1 90 ? -11.789 -9.519 6.990 1.00 94.06 90 TYR A O 1
ATOM 714 N N . ASP A 1 91 ? -12.269 -9.219 4.807 1.00 94.50 91 ASP A N 1
ATOM 715 C CA . ASP A 1 91 ? -11.079 -9.905 4.316 1.00 94.50 91 ASP A CA 1
ATOM 716 C C . ASP A 1 91 ? -9.928 -8.900 4.283 1.00 94.50 91 ASP A C 1
ATOM 718 O O . ASP A 1 91 ? -9.999 -7.887 3.586 1.00 94.50 91 ASP A O 1
ATOM 722 N N . ALA A 1 92 ? -8.907 -9.131 5.102 1.00 95.75 92 ALA A N 1
ATOM 723 C CA . ALA A 1 92 ? -7.803 -8.199 5.249 1.00 95.75 92 ALA A CA 1
ATOM 724 C C . ALA A 1 92 ? -6.471 -8.928 5.396 1.00 95.75 92 ALA A C 1
ATOM 726 O O . ALA A 1 92 ? -6.408 -9.995 6.014 1.00 95.75 92 ALA A O 1
ATOM 727 N N . ALA A 1 93 ? -5.407 -8.314 4.889 1.00 97.38 93 ALA A N 1
ATOM 728 C CA . ALA A 1 93 ? -4.019 -8.741 5.000 1.00 97.38 93 ALA A CA 1
ATOM 729 C C . ALA A 1 93 ? -3.127 -7.533 5.314 1.00 97.38 93 ALA A C 1
ATOM 731 O O . ALA A 1 93 ? -3.477 -6.395 5.011 1.00 97.38 93 ALA A O 1
ATOM 732 N N . THR A 1 94 ? -1.959 -7.770 5.904 1.00 98.12 94 THR A N 1
ATOM 733 C CA . THR A 1 94 ? -0.962 -6.707 6.103 1.00 98.12 94 THR A CA 1
ATOM 734 C C . THR A 1 94 ? 0.075 -6.743 4.989 1.00 98.12 94 THR A C 1
ATOM 736 O O . THR A 1 94 ? 0.538 -7.823 4.623 1.00 98.12 94 THR A O 1
ATOM 739 N N . LEU A 1 95 ? 0.478 -5.582 4.471 1.00 98.19 95 LEU A N 1
ATOM 740 C CA . LEU A 1 95 ? 1.644 -5.493 3.595 1.00 98.19 95 LEU A CA 1
ATOM 741 C C . LEU A 1 95 ? 2.926 -5.790 4.386 1.00 98.19 95 LEU A C 1
ATOM 743 O O . LEU A 1 95 ? 3.258 -5.061 5.324 1.00 98.19 95 LEU A O 1
ATO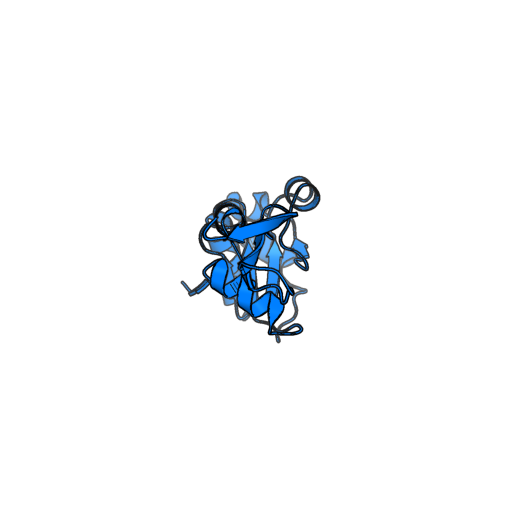M 747 N N . GLU A 1 96 ? 3.647 -6.835 3.986 1.00 97.81 96 GLU A N 1
ATOM 748 C CA . GLU A 1 96 ? 4.926 -7.219 4.589 1.00 97.81 96 GLU A CA 1
ATOM 749 C C . GLU A 1 96 ? 5.933 -6.058 4.500 1.00 97.81 96 GLU A C 1
ATOM 751 O O . GLU A 1 96 ? 6.077 -5.412 3.456 1.00 97.81 96 GLU A O 1
ATOM 756 N N . ASP A 1 97 ? 6.592 -5.761 5.625 1.00 97.19 97 ASP A N 1
ATOM 757 C CA . ASP A 1 97 ? 7.496 -4.618 5.827 1.00 97.19 97 ASP A CA 1
ATOM 758 C C . ASP A 1 97 ? 6.898 -3.233 5.502 1.00 97.19 97 ASP A C 1
ATOM 760 O O . ASP A 1 97 ? 7.626 -2.246 5.376 1.00 97.19 97 ASP A O 1
ATOM 764 N N . GLY A 1 98 ? 5.576 -3.126 5.344 1.00 97.31 98 GLY A N 1
ATOM 765 C CA . GLY A 1 98 ? 4.878 -1.871 5.083 1.00 97.31 98 GLY A CA 1
ATOM 766 C C . GLY A 1 98 ? 5.423 -1.076 3.888 1.00 97.31 98 GLY A C 1
ATOM 767 O O . GLY A 1 98 ? 5.792 -1.618 2.841 1.00 97.31 98 GLY A O 1
ATOM 768 N N . MET A 1 99 ? 5.482 0.249 4.038 1.00 97.38 99 MET A N 1
ATOM 769 C CA . MET A 1 99 ? 6.052 1.143 3.027 1.00 97.38 99 MET A CA 1
ATOM 770 C C . MET A 1 99 ? 7.550 0.911 2.816 1.00 97.38 99 MET A C 1
ATOM 772 O O . MET A 1 99 ? 8.035 1.078 1.694 1.00 97.38 99 MET A O 1
ATOM 776 N N . SER A 1 100 ? 8.288 0.484 3.843 1.00 96.56 100 SER A N 1
ATOM 777 C CA . SER A 1 100 ? 9.691 0.081 3.708 1.00 96.56 100 SER A CA 1
ATOM 778 C C . SER A 1 100 ? 9.837 -1.094 2.734 1.00 96.56 100 SER A C 1
ATOM 780 O O . SER A 1 100 ? 10.695 -1.042 1.842 1.00 96.56 100 SER A O 1
ATOM 782 N N . GLY A 1 101 ? 8.945 -2.084 2.815 1.00 96.62 101 GLY A N 1
ATOM 783 C CA . GLY A 1 101 ? 8.781 -3.169 1.846 1.00 96.62 101 GLY A CA 1
ATOM 784 C C . GLY A 1 101 ? 8.426 -2.673 0.450 1.00 96.62 101 GLY A C 1
ATOM 785 O O . GLY A 1 101 ? 9.142 -2.946 -0.518 1.00 96.62 101 GLY A O 1
ATOM 786 N N . TRP A 1 102 ? 7.374 -1.858 0.350 1.00 96.62 102 TRP A N 1
ATOM 787 C CA . TRP A 1 102 ? 6.928 -1.265 -0.915 1.00 96.62 102 TRP A CA 1
ATOM 788 C C . TRP A 1 102 ? 8.036 -0.494 -1.645 1.00 96.62 102 TRP A C 1
ATOM 790 O O . TRP A 1 102 ? 8.158 -0.547 -2.871 1.00 96.62 102 TRP A O 1
ATOM 800 N N . SER A 1 103 ? 8.896 0.192 -0.893 1.00 95.12 103 SER A N 1
ATOM 801 C CA . SER A 1 103 ? 9.996 0.993 -1.432 1.00 95.12 103 SER A CA 1
ATOM 802 C C . SER A 1 103 ? 11.011 0.185 -2.253 1.00 95.12 103 SER A C 1
ATOM 804 O O . SER A 1 103 ? 11.754 0.764 -3.052 1.00 95.12 103 SER A O 1
ATOM 806 N N . ARG A 1 104 ? 11.039 -1.141 -2.059 1.00 94.62 104 ARG A N 1
ATOM 807 C CA . ARG A 1 104 ? 11.961 -2.084 -2.701 1.00 94.62 104 ARG A CA 1
ATOM 808 C C . ARG A 1 104 ? 11.349 -2.805 -3.898 1.00 94.62 104 ARG A C 1
ATOM 810 O O . ARG A 1 104 ? 12.049 -3.586 -4.536 1.00 94.62 104 ARG A O 1
ATOM 817 N N . VAL A 1 105 ? 10.093 -2.529 -4.240 1.00 94.62 105 VAL A N 1
ATOM 818 C CA . VAL A 1 105 ? 9.443 -3.128 -5.408 1.00 94.62 105 VAL A CA 1
ATOM 819 C C . VAL A 1 105 ? 10.113 -2.639 -6.690 1.00 94.62 105 VAL A C 1
ATOM 821 O O . VAL A 1 105 ? 10.178 -1.435 -6.966 1.00 94.62 105 VAL A O 1
ATOM 824 N N . HIS A 1 106 ? 10.559 -3.594 -7.503 1.00 93.12 106 HIS A N 1
ATOM 825 C CA . HIS A 1 106 ? 11.111 -3.355 -8.831 1.00 93.12 106 HIS A CA 1
ATOM 826 C C . HIS A 1 106 ? 10.295 -4.114 -9.867 1.00 93.12 106 HIS A C 1
ATOM 828 O O . HIS A 1 106 ? 9.959 -5.281 -9.703 1.00 93.12 106 HIS A O 1
ATOM 834 N N . ARG A 1 107 ? 10.013 -3.449 -10.980 1.00 90.25 107 ARG A N 1
ATOM 835 C CA . ARG A 1 107 ? 9.372 -4.047 -12.147 1.00 90.25 107 ARG A CA 1
ATOM 836 C C . ARG A 1 107 ? 10.275 -3.838 -13.335 1.00 90.25 107 ARG A C 1
ATOM 838 O O . ARG A 1 107 ? 10.879 -2.775 -13.453 1.00 90.25 107 ARG A O 1
ATOM 845 N N . HIS A 1 108 ? 10.353 -4.823 -14.210 1.00 92.94 108 HIS A N 1
ATOM 846 C CA . HIS A 1 108 ? 11.111 -4.690 -15.437 1.00 92.94 108 HIS A CA 1
ATOM 847 C C . HIS A 1 108 ? 10.376 -5.338 -16.601 1.00 92.94 108 HIS A C 1
ATOM 849 O O . HIS A 1 108 ? 9.649 -6.313 -16.421 1.00 92.94 108 HIS A O 1
ATOM 855 N N . ALA A 1 109 ? 10.554 -4.765 -17.783 1.00 93.25 109 ALA A N 1
ATOM 856 C CA . ALA A 1 109 ? 9.991 -5.272 -19.022 1.00 93.25 109 ALA A CA 1
ATOM 857 C C . ALA A 1 109 ? 10.959 -4.996 -20.173 1.00 93.25 109 ALA A C 1
ATOM 859 O O . ALA A 1 109 ? 11.620 -3.955 -20.200 1.00 93.25 109 ALA A O 1
ATOM 860 N N . ALA A 1 110 ? 11.034 -5.924 -21.124 1.00 94.44 110 ALA A N 1
ATOM 861 C CA . ALA A 1 110 ? 11.718 -5.669 -22.382 1.00 94.44 110 ALA A CA 1
ATOM 862 C C . ALA A 1 110 ? 10.955 -4.592 -23.163 1.00 94.44 110 ALA A C 1
ATOM 864 O O . ALA A 1 110 ? 9.727 -4.644 -23.265 1.00 94.44 110 ALA A O 1
ATOM 865 N N . VAL A 1 111 ? 11.684 -3.627 -23.718 1.00 95.62 111 VAL A N 1
ATOM 866 C CA . VAL A 1 111 ? 11.132 -2.598 -24.597 1.00 95.62 111 VAL A CA 1
ATOM 867 C C . VAL A 1 111 ? 11.439 -3.003 -26.036 1.00 95.62 111 VAL A C 1
ATOM 869 O O . VAL A 1 111 ? 12.613 -3.156 -26.371 1.00 95.62 111 VAL A O 1
ATOM 872 N N . PRO A 1 112 ? 10.426 -3.184 -26.899 1.00 93.38 112 PRO A N 1
ATOM 873 C CA . PRO A 1 112 ? 10.655 -3.485 -28.305 1.00 93.38 112 PRO A CA 1
ATOM 874 C C . PRO A 1 112 ? 11.302 -2.279 -28.992 1.00 93.38 112 PRO A C 1
ATOM 876 O O . PRO A 1 112 ? 10.686 -1.218 -29.098 1.00 93.38 112 PRO A O 1
ATOM 879 N N . VAL A 1 113 ? 12.540 -2.441 -29.450 1.00 93.38 113 VAL A N 1
ATOM 880 C CA . VAL A 1 113 ? 13.308 -1.425 -30.178 1.00 93.38 113 VAL A CA 1
ATOM 881 C C . VAL A 1 113 ? 14.137 -2.090 -31.271 1.00 93.38 113 VAL A C 1
ATOM 883 O O . VAL A 1 113 ? 14.572 -3.227 -31.113 1.00 93.38 113 VAL A O 1
ATOM 886 N N . ASP A 1 114 ? 14.345 -1.375 -32.372 1.00 93.38 114 ASP A N 1
ATOM 887 C CA . ASP A 1 114 ? 15.193 -1.812 -33.485 1.00 93.38 114 ASP A CA 1
ATOM 888 C C . ASP A 1 114 ? 16.610 -1.258 -33.290 1.00 93.38 114 ASP A C 1
ATOM 890 O O . ASP A 1 114 ? 16.960 -0.192 -33.800 1.00 93.38 114 ASP A O 1
ATOM 894 N N . ILE A 1 115 ? 17.381 -1.926 -32.431 1.00 90.00 115 ILE A N 1
ATOM 895 C CA . ILE A 1 115 ? 18.780 -1.605 -32.127 1.00 90.00 115 ILE A CA 1
ATOM 896 C C . ILE A 1 115 ? 19.590 -2.896 -32.010 1.00 90.00 115 ILE A C 1
ATOM 898 O O . ILE A 1 115 ? 19.040 -3.954 -31.702 1.00 90.00 115 ILE A O 1
ATOM 902 N N . ASP A 1 116 ? 20.906 -2.792 -32.189 1.00 91.06 116 ASP A N 1
ATOM 903 C CA . ASP A 1 116 ? 21.839 -3.892 -31.931 1.00 91.06 116 ASP A CA 1
ATOM 904 C C . ASP A 1 116 ? 22.094 -4.047 -30.418 1.00 91.06 116 ASP A C 1
ATOM 906 O O . ASP A 1 116 ? 23.078 -3.560 -29.848 1.00 91.06 116 ASP A O 1
ATOM 910 N N . GLY A 1 117 ? 21.101 -4.614 -29.731 1.00 90.81 117 GLY A N 1
ATOM 911 C CA . GLY A 1 117 ? 21.100 -4.807 -28.285 1.00 90.81 117 GLY A CA 1
ATOM 912 C C . GLY A 1 117 ? 19.704 -5.027 -27.700 1.00 90.81 117 GLY A C 1
ATOM 913 O O . GLY A 1 117 ? 18.703 -5.133 -28.406 1.00 90.81 117 GLY A O 1
ATOM 914 N N . GLN A 1 118 ? 19.632 -5.084 -26.371 1.00 94.69 118 GLN A N 1
ATOM 915 C CA . GLN A 1 118 ? 18.390 -5.201 -25.609 1.00 94.69 118 GLN A CA 1
ATOM 916 C C . GLN A 1 118 ? 18.148 -3.942 -24.785 1.00 94.69 118 GLN A C 1
ATOM 918 O O . GLN A 1 118 ? 19.023 -3.496 -24.044 1.00 94.69 118 GLN A O 1
ATOM 923 N N . LEU A 1 119 ? 16.931 -3.404 -24.858 1.00 96.06 119 LEU A N 1
ATOM 924 C CA . LEU A 1 119 ? 16.486 -2.323 -23.987 1.00 96.06 119 LEU A CA 1
ATOM 925 C C . LEU A 1 119 ? 15.518 -2.873 -22.939 1.00 96.06 119 LEU A C 1
ATOM 927 O O . LEU A 1 119 ? 14.478 -3.441 -23.271 1.00 96.06 119 LEU A O 1
ATOM 931 N N . ILE A 1 120 ? 15.850 -2.689 -21.666 1.00 96.88 120 ILE A N 1
ATOM 932 C CA . ILE A 1 120 ? 15.026 -3.110 -20.531 1.00 96.88 120 ILE A CA 1
ATOM 933 C C . ILE A 1 120 ? 14.558 -1.861 -19.796 1.00 96.88 120 ILE A C 1
ATOM 935 O O . ILE A 1 120 ? 15.368 -1.076 -19.309 1.00 96.88 120 ILE A O 1
ATOM 939 N N . GLN A 1 121 ? 13.249 -1.677 -19.678 1.00 96.06 121 GLN A N 1
ATOM 940 C CA . GLN A 1 121 ? 12.669 -0.656 -18.817 1.00 96.06 121 GLN A CA 1
ATOM 941 C C . GLN A 1 121 ? 12.591 -1.199 -17.395 1.00 96.06 121 GLN A C 1
ATOM 943 O O . GLN A 1 121 ? 12.098 -2.303 -17.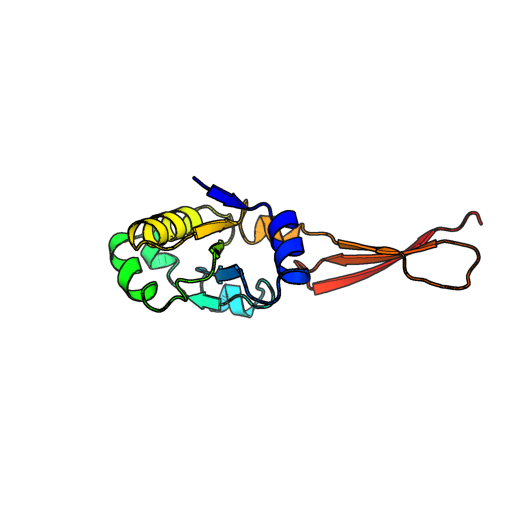184 1.00 96.06 121 GLN A O 1
ATOM 948 N N . VAL A 1 122 ? 13.041 -0.416 -16.418 1.00 95.12 122 VAL A N 1
ATOM 949 C CA . VAL A 1 122 ? 12.951 -0.720 -14.989 1.00 95.12 122 VAL A CA 1
ATOM 950 C C . VAL A 1 122 ? 12.113 0.360 -14.311 1.00 95.12 122 VAL A C 1
ATOM 952 O O . VAL A 1 122 ? 12.485 1.533 -14.289 1.00 95.12 122 VAL A O 1
ATOM 955 N N . ALA A 1 123 ? 10.976 -0.029 -13.744 1.00 92.19 123 ALA A N 1
ATOM 956 C CA . ALA A 1 123 ? 10.107 0.833 -12.958 1.00 92.19 123 ALA A CA 1
ATOM 957 C C . ALA A 1 123 ? 10.236 0.500 -11.469 1.00 92.19 123 ALA A C 1
ATOM 959 O O . ALA A 1 123 ? 10.053 -0.645 -11.059 1.00 92.19 123 ALA A O 1
ATOM 960 N N . ARG A 1 124 ? 10.475 1.520 -10.645 1.00 91.75 124 ARG A N 1
ATOM 961 C CA . ARG A 1 124 ? 10.430 1.430 -9.180 1.00 91.75 124 ARG A CA 1
ATOM 962 C C . ARG A 1 124 ? 9.205 2.196 -8.691 1.00 91.75 124 ARG A C 1
ATOM 964 O O . ARG A 1 124 ? 9.332 3.383 -8.377 1.00 91.75 124 ARG A O 1
ATOM 971 N N . PRO A 1 125 ? 8.009 1.575 -8.676 1.00 85.81 125 PRO A N 1
ATOM 972 C CA . PRO A 1 125 ? 6.780 2.251 -8.257 1.00 85.81 125 PRO A CA 1
ATOM 973 C C . PRO A 1 125 ? 6.896 2.820 -6.842 1.00 85.81 125 PRO A C 1
ATOM 975 O O . PRO A 1 125 ? 6.493 3.954 -6.608 1.00 85.81 125 PRO A O 1
ATOM 978 N N . GLY A 1 126 ? 7.569 2.102 -5.939 1.00 82.69 126 GLY A N 1
ATOM 979 C CA . GLY A 1 126 ? 7.851 2.582 -4.591 1.00 82.69 126 GLY A CA 1
ATOM 980 C C . GLY A 1 126 ? 8.850 3.744 -4.501 1.00 82.69 126 GLY A C 1
ATOM 981 O O . GLY A 1 126 ? 9.194 4.181 -3.416 1.00 82.69 126 GLY A O 1
ATOM 982 N N . LYS A 1 127 ? 9.372 4.259 -5.612 1.00 83.69 127 LYS A N 1
ATOM 983 C CA . LYS A 1 127 ? 10.226 5.458 -5.628 1.00 83.69 127 LYS A CA 1
ATOM 984 C C . LYS A 1 127 ? 9.804 6.457 -6.704 1.00 83.69 127 LYS A C 1
ATOM 986 O O . LYS A 1 127 ? 10.532 7.411 -6.949 1.00 83.69 127 LYS A O 1
ATOM 991 N N . GLY A 1 128 ? 8.699 6.199 -7.412 1.00 83.56 128 GLY A N 1
ATOM 992 C CA . GLY A 1 128 ? 8.289 6.989 -8.577 1.00 83.56 128 GLY A CA 1
ATOM 993 C C . GLY A 1 128 ? 9.346 7.061 -9.688 1.00 83.56 128 GLY A C 1
ATOM 994 O O . GLY A 1 128 ? 9.342 8.001 -10.474 1.00 83.56 128 GLY A O 1
ATOM 995 N N . CYS A 1 129 ? 10.283 6.108 -9.748 1.00 89.25 129 CYS A N 1
ATOM 996 C CA . CYS A 1 129 ? 11.391 6.152 -10.704 1.00 89.25 129 CYS A CA 1
ATOM 997 C C . CYS A 1 129 ? 11.109 5.264 -11.917 1.00 89.25 129 CYS A C 1
ATOM 999 O O . CYS A 1 129 ? 10.665 4.122 -11.767 1.00 89.25 129 CYS A O 1
ATOM 1001 N N . LEU A 1 130 ? 11.482 5.752 -13.099 1.00 92.19 130 LEU A N 1
ATOM 1002 C CA . LEU A 1 130 ? 11.520 4.985 -14.337 1.00 92.19 130 LEU A CA 1
ATOM 1003 C C . LEU A 1 130 ? 12.907 5.108 -14.972 1.00 92.19 130 LEU A C 1
ATOM 1005 O O . LEU A 1 130 ? 13.446 6.206 -15.089 1.00 92.19 130 LEU A O 1
ATOM 1009 N N . SER A 1 131 ? 13.501 3.985 -15.354 1.00 95.06 131 SER A N 1
ATOM 1010 C CA . SER A 1 131 ? 14.842 3.917 -15.936 1.00 95.06 131 SER A CA 1
ATOM 1011 C C . SER A 1 131 ? 14.863 2.945 -17.110 1.00 95.06 131 SER A C 1
ATOM 1013 O O . SER A 1 131 ? 13.996 2.081 -17.211 1.00 95.06 131 SER A O 1
ATOM 1015 N N . HIS A 1 132 ? 15.856 3.081 -17.985 1.00 95.62 132 HIS A N 1
ATOM 1016 C CA . HIS A 1 132 ? 16.106 2.146 -19.078 1.00 95.62 132 HIS A CA 1
ATOM 1017 C C . HIS A 1 132 ? 17.548 1.648 -18.990 1.00 95.62 132 HIS A C 1
ATOM 1019 O O . HIS A 1 132 ? 18.450 2.425 -18.675 1.00 95.62 132 HIS A O 1
ATOM 1025 N N . ILE A 1 133 ? 17.752 0.363 -19.251 1.00 96.06 133 ILE A N 1
ATOM 1026 C CA . ILE A 1 133 ? 19.056 -0.295 -19.299 1.00 96.06 133 ILE A CA 1
ATOM 1027 C C . ILE A 1 133 ? 19.252 -0.788 -20.728 1.00 96.06 133 ILE A C 1
ATOM 1029 O O . ILE A 1 133 ? 18.443 -1.578 -21.214 1.00 96.06 133 ILE A O 1
ATOM 1033 N N . LEU A 1 134 ? 20.307 -0.312 -21.388 1.00 95.56 134 LEU A N 1
ATOM 1034 C CA . LEU A 1 134 ? 20.759 -0.831 -22.674 1.00 95.56 134 LEU A CA 1
ATOM 1035 C C . LEU A 1 134 ? 21.832 -1.892 -22.427 1.00 95.56 134 LEU A C 1
ATOM 1037 O O . LEU A 1 134 ? 22.840 -1.610 -21.782 1.00 95.56 134 LEU A O 1
ATOM 1041 N N . VAL A 1 135 ? 21.612 -3.090 -22.953 1.00 94.75 135 VAL A N 1
ATOM 1042 C CA . VAL A 1 135 ? 22.580 -4.188 -22.973 1.00 94.75 135 VAL A CA 1
ATOM 1043 C C . VAL A 1 135 ? 23.015 -4.388 -24.422 1.00 94.75 135 VAL A C 1
ATOM 1045 O O . VAL A 1 135 ? 22.170 -4.618 -25.282 1.00 94.75 135 VAL A O 1
ATOM 1048 N N . SER A 1 136 ? 24.309 -4.265 -24.703 1.00 92.38 136 SER A N 1
ATOM 1049 C CA . SER A 1 136 ? 24.901 -4.431 -26.037 1.00 92.38 136 SER A CA 1
ATOM 1050 C C . SER A 1 136 ? 26.260 -5.119 -25.897 1.00 92.38 136 SER A C 1
ATOM 1052 O O . SER A 1 136 ? 26.908 -4.973 -24.856 1.00 92.38 136 SER A O 1
ATOM 1054 N N . ASP A 1 137 ? 26.673 -5.868 -26.920 1.00 88.06 137 ASP A N 1
ATOM 1055 C CA . ASP A 1 137 ? 27.930 -6.630 -26.929 1.00 88.06 137 ASP A CA 1
ATOM 1056 C C . ASP A 1 137 ? 29.156 -5.794 -27.361 1.00 88.06 137 ASP A C 1
ATOM 1058 O O . ASP A 1 137 ? 30.284 -6.292 -27.300 1.00 88.06 137 ASP A O 1
ATOM 1062 N N . GLY A 1 138 ? 28.955 -4.515 -27.712 1.00 73.38 138 GLY A N 1
ATOM 1063 C CA . GLY A 1 138 ? 30.011 -3.565 -28.092 1.00 73.38 138 GLY A CA 1
ATOM 1064 C C . GLY A 1 138 ? 29.983 -3.153 -29.556 1.00 73.38 138 GLY A C 1
ATOM 1065 O O . GLY A 1 138 ? 29.8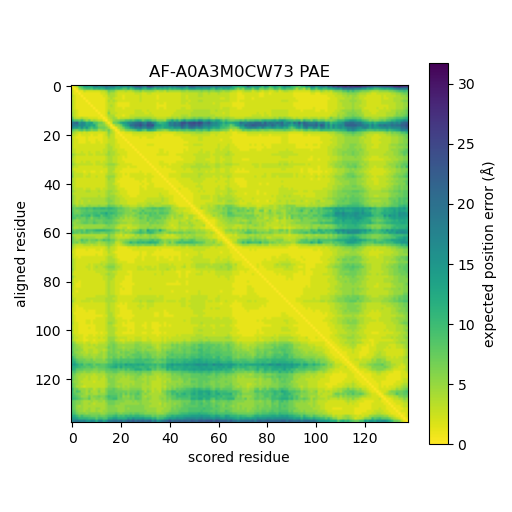87 -4.045 -30.423 1.00 73.38 138 GLY A O 1
#